Protein AF-A0A950XFK7-F1 (afdb_monomer_lite)

Radius of gyration: 14.96 Å; chains: 1; bounding box: 29×34×41 Å

Foldseek 3Di:
DLVCLLPVLVVVLVCCVVPVVDDDDPVRVVVSVVSNVLSVVSVVCVVVVLVCVVSLVVLLVVLVCCCVVPVVVCVVVVNQDPVNVVVNVVSVVSNVVSVVPDPVVSVVD

Sequence (109 aa):
MFLLIAVAEGVQIWPAILHHVKPWDFWHGVGMSFLGALTALSLLGVRYPVRMLPLLLLELTWKLIWTLAVWLPLWLAHSVDAQAADNASSIIFGVVVVPLVLPWGYIWR

Structure (mmCIF, N/CA/C/O backbone):
data_AF-A0A950XFK7-F1
#
_entry.id   AF-A0A950XFK7-F1
#
loop_
_atom_site.group_PDB
_atom_site.id
_atom_site.type_symbol
_atom_site.label_atom_id
_atom_site.label_alt_id
_atom_site.label_comp_id
_atom_site.label_asym_id
_atom_site.label_entity_id
_atom_site.label_seq_id
_atom_site.pdbx_PDB_ins_code
_atom_site.Cartn_x
_atom_site.Cartn_y
_atom_site.Cartn_z
_atom_site.occupancy
_atom_site.B_iso_or_equiv
_atom_site.auth_seq_id
_atom_site.auth_comp_id
_atom_site.auth_asym_id
_atom_site.auth_atom_id
_atom_site.pdbx_PDB_model_num
ATOM 1 N N . MET A 1 1 ? -10.678 -4.160 5.895 1.00 78.88 1 MET A N 1
ATOM 2 C CA . MET A 1 1 ? -9.493 -3.737 5.122 1.00 78.88 1 MET A CA 1
ATOM 3 C C . MET A 1 1 ? -8.380 -4.773 5.126 1.00 78.88 1 MET A C 1
ATOM 5 O O . MET A 1 1 ? -8.106 -5.321 4.074 1.00 78.88 1 MET A O 1
ATOM 9 N N . PHE A 1 2 ? -7.809 -5.124 6.284 1.00 81.56 2 PHE A N 1
ATOM 10 C CA . PHE A 1 2 ? -6.735 -6.128 6.377 1.00 81.56 2 PHE A CA 1
ATOM 11 C C . PHE A 1 2 ? -7.034 -7.465 5.687 1.00 81.56 2 PHE A C 1
ATOM 13 O O . PHE A 1 2 ? -6.181 -7.986 4.984 1.00 81.56 2 PHE A O 1
ATOM 20 N N . LEU A 1 3 ? -8.256 -7.990 5.831 1.00 83.06 3 LEU A N 1
ATOM 21 C CA . LEU A 1 3 ? -8.666 -9.224 5.151 1.00 83.06 3 LEU A CA 1
ATOM 22 C C . LEU A 1 3 ? -8.688 -9.058 3.625 1.00 83.06 3 LEU A C 1
ATOM 24 O O . LEU A 1 3 ? -8.306 -9.964 2.898 1.00 83.06 3 LEU A O 1
ATOM 28 N N . LEU A 1 4 ? -9.098 -7.881 3.151 1.00 84.12 4 LEU A N 1
ATOM 29 C CA . LEU A 1 4 ? -9.145 -7.549 1.731 1.00 84.12 4 LEU A CA 1
ATOM 30 C C . LEU A 1 4 ? -7.725 -7.491 1.153 1.00 84.12 4 LEU A C 1
ATOM 32 O O . LEU A 1 4 ? -7.484 -8.103 0.127 1.00 84.12 4 LEU A O 1
ATOM 36 N N . ILE A 1 5 ? -6.778 -6.859 1.855 1.00 82.88 5 ILE A N 1
ATOM 37 C CA . ILE A 1 5 ? -5.353 -6.845 1.477 1.00 82.88 5 ILE A CA 1
ATOM 38 C C . ILE A 1 5 ? -4.790 -8.272 1.475 1.00 82.88 5 ILE A C 1
ATOM 40 O O . ILE A 1 5 ? -4.260 -8.730 0.468 1.00 82.88 5 ILE A O 1
ATOM 44 N N . ALA A 1 6 ? -4.970 -9.009 2.575 1.00 86.69 6 ALA A N 1
ATOM 45 C CA . ALA A 1 6 ? -4.441 -10.362 2.717 1.00 86.69 6 ALA A CA 1
ATOM 46 C C . ALA A 1 6 ? -4.952 -11.319 1.629 1.00 86.69 6 ALA A C 1
ATOM 48 O O . ALA A 1 6 ? -4.188 -12.147 1.145 1.00 86.69 6 ALA A O 1
ATOM 49 N N . VAL A 1 7 ? -6.222 -11.204 1.229 1.00 85.75 7 VAL A N 1
ATOM 50 C CA . VAL A 1 7 ? -6.819 -12.072 0.205 1.00 85.75 7 VAL A CA 1
ATOM 51 C C . VAL A 1 7 ? -6.570 -11.537 -1.204 1.00 85.75 7 VAL A C 1
ATOM 53 O O . VAL A 1 7 ? -6.031 -12.261 -2.033 1.00 85.75 7 VAL A O 1
ATOM 56 N N . ALA A 1 8 ? -6.937 -10.288 -1.501 1.00 84.88 8 ALA A N 1
ATOM 57 C CA . ALA A 1 8 ? -6.890 -9.758 -2.864 1.00 84.88 8 ALA A CA 1
ATOM 58 C C . ALA A 1 8 ? -5.459 -9.598 -3.389 1.00 84.88 8 ALA A C 1
ATOM 60 O O . ALA A 1 8 ? -5.200 -9.932 -4.545 1.00 84.88 8 ALA A O 1
ATOM 61 N N . GLU A 1 9 ? -4.528 -9.133 -2.552 1.00 85.12 9 GLU A N 1
ATOM 62 C CA . GLU A 1 9 ? -3.113 -9.084 -2.930 1.00 85.12 9 GLU A CA 1
ATOM 63 C C . GLU A 1 9 ? -2.449 -10.445 -2.731 1.00 85.12 9 GLU A C 1
ATOM 65 O O . GLU A 1 9 ? -1.662 -10.876 -3.570 1.00 85.12 9 GLU A O 1
ATOM 70 N N . GLY A 1 10 ? -2.797 -11.175 -1.666 1.00 86.81 10 GLY A N 1
ATOM 71 C CA . GLY A 1 10 ? -2.175 -12.467 -1.383 1.00 86.81 10 GLY A CA 1
ATOM 72 C C . GLY A 1 10 ? -2.401 -13.505 -2.485 1.00 86.81 10 GLY A C 1
ATOM 73 O O . GLY A 1 10 ? -1.470 -14.225 -2.838 1.00 86.81 10 GLY A O 1
ATOM 74 N N . VAL A 1 11 ? -3.591 -13.538 -3.092 1.00 88.38 11 VAL A N 1
ATOM 75 C CA . VAL A 1 11 ? -3.904 -14.437 -4.220 1.00 88.38 11 VAL A CA 1
ATOM 76 C C . VAL A 1 11 ? -3.067 -14.123 -5.465 1.00 88.38 11 VAL A C 1
ATOM 78 O O . VAL A 1 11 ? -2.848 -15.013 -6.277 1.00 88.38 11 VAL A O 1
ATOM 81 N N . GLN A 1 12 ? -2.559 -12.900 -5.615 1.00 84.88 12 GLN A N 1
ATOM 82 C CA . GLN A 1 12 ? -1.690 -12.530 -6.736 1.00 84.88 12 GLN A CA 1
ATOM 83 C C . GLN A 1 12 ? -0.210 -12.769 -6.405 1.00 84.88 12 GLN A C 1
ATOM 85 O O . GLN A 1 12 ? 0.530 -13.332 -7.208 1.00 84.88 12 GLN A O 1
ATOM 90 N N . ILE A 1 13 ? 0.210 -12.386 -5.196 1.00 88.88 13 ILE A N 1
ATOM 91 C CA . ILE A 1 13 ? 1.608 -12.414 -4.757 1.00 88.88 13 ILE A CA 1
ATOM 92 C C . ILE A 1 13 ? 2.087 -13.838 -4.442 1.00 88.88 13 ILE A C 1
ATOM 94 O O . ILE A 1 13 ? 3.147 -14.255 -4.907 1.00 88.88 13 ILE A O 1
ATOM 98 N N . TRP A 1 14 ? 1.332 -14.610 -3.655 1.00 90.62 14 TRP A N 1
ATOM 99 C CA . TRP A 1 14 ? 1.804 -15.910 -3.161 1.00 90.62 14 TRP A CA 1
ATOM 100 C C . TRP A 1 14 ? 1.994 -16.954 -4.264 1.00 90.62 14 TRP A C 1
ATOM 102 O O . TRP A 1 14 ? 3.013 -17.640 -4.227 1.00 90.62 14 TRP A O 1
ATOM 112 N N . PRO A 1 15 ? 1.117 -17.074 -5.280 1.00 89.44 15 PRO A N 1
ATOM 113 C CA . PRO A 1 15 ? 1.391 -17.955 -6.410 1.00 89.44 15 PRO A CA 1
ATOM 114 C C . PRO A 1 15 ? 2.641 -17.545 -7.185 1.00 89.44 15 PRO A C 1
ATOM 116 O O . PRO A 1 15 ? 3.388 -18.423 -7.601 1.00 89.44 15 PRO A O 1
ATOM 119 N N . ALA A 1 16 ? 2.904 -16.243 -7.335 1.00 86.31 16 ALA A N 1
ATOM 120 C CA . ALA A 1 16 ? 4.111 -15.758 -7.996 1.00 86.31 16 ALA A CA 1
ATOM 121 C C . ALA A 1 16 ? 5.382 -16.138 -7.209 1.00 86.31 16 ALA A C 1
ATOM 123 O O . ALA A 1 16 ? 6.362 -16.569 -7.809 1.00 86.31 16 ALA A O 1
ATOM 124 N N . ILE A 1 17 ? 5.345 -16.046 -5.872 1.00 88.06 17 ILE A N 1
ATOM 125 C CA . ILE A 1 17 ? 6.448 -16.455 -4.980 1.00 88.06 17 ILE A CA 1
ATOM 126 C C . ILE A 1 17 ? 6.620 -17.979 -4.930 1.00 88.06 17 ILE A C 1
ATOM 128 O O . ILE A 1 17 ? 7.737 -18.476 -4.862 1.00 88.06 17 ILE A O 1
ATOM 132 N N . LEU A 1 18 ? 5.539 -18.758 -4.906 1.00 89.19 18 LEU A N 1
ATOM 133 C CA . LEU A 1 18 ? 5.634 -20.216 -4.761 1.00 89.19 18 LEU A CA 1
ATOM 134 C C . LEU A 1 18 ? 5.936 -20.905 -6.094 1.00 89.19 18 LEU A C 1
ATOM 136 O O . LEU A 1 18 ? 6.698 -21.870 -6.140 1.00 89.19 18 LEU A O 1
ATOM 140 N N . HIS A 1 19 ? 5.368 -20.400 -7.185 1.00 83.06 19 HIS A N 1
ATOM 141 C CA . HIS A 1 19 ? 5.539 -20.931 -8.530 1.00 83.06 19 HIS A CA 1
ATOM 142 C C . HIS A 1 19 ? 6.353 -19.935 -9.363 1.00 83.06 19 HIS A C 1
ATOM 144 O O . HIS A 1 19 ? 5.816 -19.152 -10.145 1.00 83.06 19 HIS A O 1
ATOM 150 N N . HIS A 1 20 ? 7.677 -19.981 -9.199 1.00 68.12 20 HIS A N 1
ATOM 151 C CA . HIS A 1 20 ? 8.621 -19.186 -9.985 1.00 68.12 20 HIS A CA 1
ATOM 152 C C . HIS A 1 20 ? 8.675 -19.691 -11.438 1.00 68.12 20 HIS A C 1
ATOM 154 O O . HIS A 1 20 ? 9.555 -20.464 -11.813 1.00 68.12 20 HIS A O 1
ATOM 160 N N . VAL A 1 21 ? 7.720 -19.272 -12.274 1.00 69.50 21 VAL A N 1
ATOM 161 C CA . VAL A 1 21 ? 7.653 -19.693 -13.689 1.00 69.50 21 VAL A CA 1
ATOM 162 C C . VAL A 1 21 ? 8.792 -19.081 -14.522 1.00 69.50 21 VAL A C 1
ATOM 164 O O . VAL A 1 21 ? 9.195 -19.651 -15.534 1.00 69.50 21 VAL A O 1
ATOM 167 N N . LYS A 1 22 ? 9.332 -17.927 -14.107 1.00 76.25 22 LYS A N 1
ATOM 168 C CA . LYS A 1 22 ? 10.449 -17.230 -14.764 1.00 76.25 22 LYS A CA 1
ATOM 169 C C . LYS A 1 22 ? 11.437 -16.679 -13.730 1.00 76.25 22 LYS A C 1
ATOM 171 O O . LYS A 1 22 ? 10.999 -16.317 -12.637 1.00 76.25 22 LYS A O 1
ATOM 176 N N . PRO A 1 23 ? 12.737 -16.572 -14.069 1.00 80.50 23 PRO A N 1
ATOM 177 C CA . PRO A 1 23 ? 13.695 -15.885 -13.217 1.00 80.50 23 PRO A CA 1
ATOM 178 C C . PRO A 1 23 ? 13.286 -14.422 -13.049 1.00 80.50 23 PRO A C 1
ATOM 180 O O . PRO A 1 23 ? 12.899 -13.759 -14.012 1.00 80.50 23 PRO A O 1
ATOM 183 N N . TRP A 1 24 ? 13.350 -13.943 -11.812 1.00 85.31 24 TRP A N 1
ATOM 184 C CA . TRP A 1 24 ? 13.092 -12.552 -11.473 1.00 85.31 24 TRP A CA 1
ATOM 185 C C . TRP A 1 24 ? 14.386 -11.755 -11.471 1.00 85.31 24 TRP A C 1
ATOM 187 O O . TRP A 1 24 ? 15.412 -12.227 -10.979 1.00 85.31 24 TRP A O 1
ATOM 197 N N . ASP A 1 25 ? 14.304 -10.511 -11.931 1.00 88.06 25 ASP A N 1
ATOM 198 C CA . ASP A 1 25 ? 15.341 -9.533 -11.637 1.00 88.06 25 ASP A CA 1
ATOM 199 C C . ASP A 1 25 ? 15.376 -9.248 -10.132 1.00 88.06 25 ASP A C 1
ATOM 201 O O . ASP A 1 25 ? 14.359 -9.342 -9.434 1.00 88.06 25 ASP A O 1
ATOM 205 N N . PHE A 1 26 ? 16.547 -8.847 -9.632 1.00 87.88 26 PHE A N 1
ATOM 206 C CA . PHE A 1 26 ? 16.796 -8.651 -8.202 1.00 87.88 26 PHE A CA 1
ATOM 207 C C . PHE A 1 26 ? 15.713 -7.801 -7.513 1.00 87.88 26 PHE A C 1
ATOM 209 O O . PHE A 1 26 ? 15.099 -8.236 -6.539 1.00 87.88 26 PHE A O 1
ATOM 216 N N . TRP A 1 27 ? 15.419 -6.614 -8.055 1.00 87.94 27 TRP A N 1
ATOM 217 C CA . TRP A 1 27 ? 14.430 -5.698 -7.476 1.00 87.94 27 TRP A CA 1
ATOM 218 C C . TRP A 1 27 ? 12.992 -6.206 -7.576 1.00 87.94 27 TRP A C 1
ATOM 220 O O . TRP A 1 27 ? 12.177 -5.902 -6.705 1.00 87.94 27 TRP A O 1
ATOM 230 N N . HIS A 1 28 ? 12.692 -7.020 -8.588 1.00 87.19 28 HIS A N 1
ATOM 231 C CA . HIS A 1 28 ? 11.382 -7.647 -8.732 1.00 87.19 28 HIS A CA 1
ATOM 232 C C . HIS A 1 28 ? 11.136 -8.639 -7.588 1.00 87.19 28 HIS A C 1
ATOM 234 O O . HIS A 1 28 ? 10.083 -8.607 -6.951 1.00 87.19 28 HIS A O 1
ATOM 240 N N . GLY A 1 29 ? 12.142 -9.459 -7.263 1.00 88.56 29 GLY A N 1
ATOM 241 C CA . GLY A 1 29 ? 12.072 -10.392 -6.137 1.00 88.56 29 GLY A CA 1
ATOM 242 C C . GLY A 1 29 ? 12.000 -9.702 -4.777 1.00 88.56 29 GLY A C 1
ATOM 243 O O . GLY A 1 29 ? 11.238 -10.136 -3.911 1.00 88.56 29 GLY A O 1
ATOM 244 N N . VAL A 1 30 ? 12.725 -8.592 -4.601 1.00 91.81 30 VAL A N 1
ATOM 245 C CA . VAL A 1 30 ? 12.627 -7.758 -3.390 1.00 91.81 30 VAL A CA 1
ATOM 246 C C . VAL A 1 30 ? 11.205 -7.214 -3.221 1.00 91.81 30 VAL A C 1
ATOM 248 O O . VAL A 1 30 ? 10.627 -7.353 -2.143 1.00 91.81 30 VAL A O 1
ATOM 251 N N . GLY A 1 31 ? 10.616 -6.656 -4.285 1.00 91.19 31 GLY A N 1
ATOM 252 C CA . GLY A 1 31 ? 9.250 -6.125 -4.264 1.00 91.19 31 GLY A CA 1
ATOM 253 C C . GLY A 1 31 ? 8.206 -7.193 -3.935 1.00 91.19 31 GLY A C 1
ATOM 254 O O . GLY A 1 31 ? 7.409 -7.011 -3.014 1.00 91.19 31 GLY A O 1
ATOM 255 N N . MET A 1 32 ? 8.256 -8.341 -4.618 1.00 89.88 32 MET A N 1
ATOM 256 C CA . MET A 1 32 ? 7.337 -9.458 -4.365 1.00 89.88 32 MET A CA 1
ATOM 257 C C . MET A 1 32 ? 7.462 -9.994 -2.938 1.00 89.88 32 MET A C 1
ATOM 259 O O . MET A 1 32 ? 6.450 -10.214 -2.279 1.00 89.88 32 MET A O 1
ATOM 263 N N . SER A 1 33 ? 8.684 -10.142 -2.420 1.00 92.69 33 SER A N 1
ATOM 264 C CA . SER A 1 33 ? 8.910 -10.615 -1.048 1.00 92.69 33 SER A CA 1
ATOM 265 C C . SER A 1 33 ? 8.380 -9.629 -0.004 1.00 92.69 33 SER A C 1
ATOM 267 O O . SER A 1 33 ? 7.770 -10.038 0.984 1.00 92.69 33 SER A O 1
ATOM 269 N N . PHE A 1 34 ? 8.565 -8.326 -0.233 1.00 94.56 34 PHE A N 1
ATOM 270 C CA . PHE A 1 34 ? 8.044 -7.277 0.644 1.00 94.56 34 PHE A CA 1
ATOM 271 C C . PHE A 1 34 ? 6.510 -7.274 0.679 1.00 94.56 34 PHE A C 1
ATOM 273 O O . PHE A 1 34 ? 5.915 -7.255 1.757 1.00 94.56 34 PHE A O 1
ATOM 280 N N . LEU A 1 35 ? 5.861 -7.372 -0.485 1.00 92.12 35 LEU A N 1
ATOM 281 C CA . LEU A 1 35 ? 4.402 -7.481 -0.587 1.00 92.12 35 LEU A CA 1
ATOM 282 C C . LEU A 1 35 ? 3.883 -8.814 -0.014 1.00 92.12 35 LEU A C 1
ATOM 284 O O . LEU A 1 35 ? 2.843 -8.855 0.645 1.00 92.12 35 LEU A O 1
ATOM 288 N N . GLY A 1 36 ? 4.636 -9.904 -0.164 1.00 93.00 36 GLY A N 1
ATOM 289 C CA . GLY A 1 36 ? 4.336 -11.193 0.464 1.00 93.00 36 GLY A CA 1
ATOM 290 C C . GLY A 1 36 ? 4.332 -11.094 1.990 1.00 93.00 36 GLY A C 1
ATOM 291 O O . GLY A 1 36 ? 3.393 -11.544 2.647 1.00 93.00 36 GLY A O 1
ATOM 292 N N . ALA A 1 37 ? 5.325 -10.413 2.564 1.00 94.56 37 ALA A N 1
ATOM 293 C CA . ALA A 1 37 ? 5.364 -10.129 3.995 1.00 94.56 37 ALA A CA 1
ATOM 294 C C . ALA A 1 37 ? 4.205 -9.218 4.437 1.00 94.56 37 ALA A C 1
ATOM 296 O O . ALA A 1 37 ? 3.575 -9.486 5.461 1.00 94.56 37 ALA A O 1
ATOM 297 N N . LEU A 1 38 ? 3.876 -8.182 3.655 1.00 93.56 38 LEU A N 1
ATOM 298 C CA . LEU A 1 38 ? 2.749 -7.281 3.925 1.00 93.56 38 LEU A CA 1
ATOM 299 C C . LEU A 1 38 ? 1.418 -8.048 4.011 1.00 93.56 38 LEU A C 1
ATOM 301 O O . LEU A 1 38 ? 0.645 -7.854 4.954 1.00 93.56 38 LEU A O 1
ATOM 305 N N . THR A 1 39 ? 1.160 -8.953 3.062 1.00 92.50 39 THR A N 1
ATOM 306 C CA . THR A 1 39 ? -0.064 -9.774 3.042 1.00 92.50 39 THR A CA 1
ATOM 307 C C . THR A 1 39 ? -0.110 -10.771 4.200 1.00 92.50 39 THR A C 1
ATOM 309 O O . THR A 1 39 ? -1.153 -10.899 4.844 1.00 92.50 39 THR A O 1
ATOM 312 N N . ALA A 1 40 ? 1.015 -11.403 4.552 1.00 92.62 40 ALA A N 1
ATOM 313 C CA . ALA A 1 40 ? 1.100 -12.273 5.727 1.00 92.62 40 ALA A CA 1
ATOM 314 C C . ALA A 1 40 ? 0.830 -11.515 7.034 1.00 92.62 40 ALA A C 1
ATOM 316 O O . ALA A 1 40 ? 0.020 -11.950 7.853 1.00 92.62 40 ALA A O 1
ATOM 317 N N . LEU A 1 41 ? 1.462 -10.353 7.228 1.00 92.81 41 LEU A N 1
ATOM 318 C CA . LEU A 1 41 ? 1.245 -9.518 8.413 1.00 92.81 41 LEU A CA 1
ATOM 319 C C . LEU A 1 41 ? -0.183 -8.962 8.461 1.00 92.81 41 LEU A C 1
ATOM 321 O O . LEU A 1 41 ? -0.748 -8.800 9.544 1.00 92.81 41 LEU A O 1
ATOM 325 N N . SER A 1 42 ? -0.815 -8.750 7.306 1.00 90.56 42 SER A N 1
ATOM 326 C CA . SER A 1 42 ? -2.215 -8.331 7.239 1.00 90.56 42 SER A CA 1
ATOM 327 C C . SER A 1 42 ? -3.167 -9.366 7.844 1.00 90.56 42 SER A C 1
ATOM 329 O O . SER A 1 42 ? -4.182 -8.973 8.416 1.00 90.56 42 SER A O 1
ATOM 331 N N . LEU A 1 43 ? -2.829 -10.663 7.844 1.00 90.75 43 LEU A N 1
ATOM 332 C CA . LEU A 1 43 ? -3.607 -11.682 8.568 1.00 90.75 43 LEU A CA 1
ATOM 333 C C . LEU A 1 43 ? -3.631 -11.417 10.084 1.00 90.75 43 LEU A C 1
ATOM 335 O O . LEU A 1 43 ? -4.673 -11.568 10.721 1.00 90.75 43 LEU A O 1
ATOM 339 N N . LEU A 1 44 ? -2.525 -10.936 10.665 1.00 89.88 44 LEU A N 1
ATOM 340 C CA . LEU A 1 44 ? -2.482 -10.503 12.071 1.00 89.88 44 LEU A CA 1
ATOM 341 C C . LEU A 1 44 ? -3.310 -9.230 12.293 1.00 89.88 44 LEU A C 1
ATOM 343 O O . LEU A 1 44 ? -3.979 -9.089 13.322 1.00 89.88 44 LEU A O 1
ATOM 347 N N . GLY A 1 45 ? -3.324 -8.332 11.305 1.00 86.12 45 GLY A N 1
ATOM 348 C CA . GLY A 1 45 ? -4.169 -7.139 11.282 1.00 86.12 45 GLY A CA 1
ATOM 349 C C . GLY A 1 45 ? -5.668 -7.441 11.325 1.00 86.12 45 GLY A C 1
ATOM 350 O O . GLY A 1 45 ? -6.426 -6.669 11.908 1.00 86.12 45 GLY A O 1
ATOM 351 N N . VAL A 1 46 ? -6.112 -8.596 10.813 1.00 87.06 46 VAL A N 1
ATOM 352 C CA . VAL A 1 46 ? -7.509 -9.049 10.969 1.00 87.06 46 VAL A CA 1
ATOM 353 C C . VAL A 1 46 ? -7.853 -9.280 12.443 1.00 87.06 46 VAL A C 1
ATOM 355 O O . VAL A 1 46 ? -8.939 -8.913 12.888 1.00 87.06 46 VAL A O 1
ATOM 358 N N . ARG A 1 47 ? -6.925 -9.848 13.224 1.00 89.25 47 ARG A N 1
ATOM 359 C CA . ARG A 1 47 ? -7.139 -10.139 14.650 1.00 89.25 47 ARG A CA 1
ATOM 360 C C . ARG A 1 47 ? -6.967 -8.913 15.551 1.00 89.25 47 ARG A C 1
ATOM 362 O O . ARG A 1 47 ? -7.649 -8.831 16.579 1.00 89.25 47 ARG A O 1
ATOM 369 N N . TYR A 1 48 ? -6.065 -7.997 15.190 1.00 88.56 48 TYR A N 1
ATOM 370 C CA . TYR A 1 48 ? -5.698 -6.813 15.978 1.00 88.56 48 TYR A CA 1
ATOM 371 C C . TYR A 1 48 ? -5.718 -5.513 15.143 1.00 88.56 48 TYR A C 1
ATOM 373 O O . TYR A 1 48 ? -4.685 -4.848 15.016 1.00 88.56 48 TYR A O 1
ATOM 381 N N . PRO A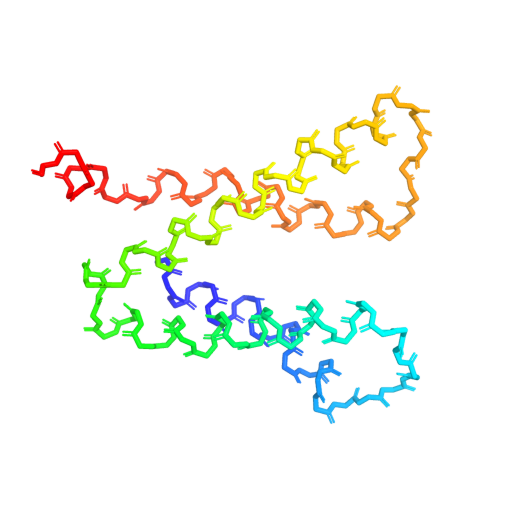 1 49 ? -6.882 -5.094 14.612 1.00 83.00 49 PRO A N 1
ATOM 382 C CA . PRO A 1 49 ? -6.968 -4.039 13.598 1.00 83.00 49 PRO A CA 1
ATOM 383 C C . PRO A 1 49 ? -6.443 -2.676 14.059 1.00 83.00 49 PRO A C 1
ATOM 385 O O . PRO A 1 49 ? -5.740 -2.007 13.311 1.00 83.00 49 PRO A O 1
ATOM 388 N N . VAL A 1 50 ? -6.718 -2.276 15.304 1.00 83.06 50 VAL A N 1
ATOM 389 C CA . VAL A 1 50 ? -6.276 -0.973 15.836 1.00 83.06 50 VAL A CA 1
ATOM 390 C C . VAL A 1 50 ? -4.765 -0.947 16.102 1.00 83.06 50 VAL A C 1
ATOM 392 O O . VAL A 1 50 ? -4.108 0.056 15.856 1.00 83.06 50 VAL A O 1
ATOM 395 N N . ARG A 1 51 ? -4.177 -2.064 16.553 1.00 87.25 51 ARG A N 1
ATOM 396 C CA . ARG A 1 51 ? -2.728 -2.144 16.831 1.00 87.25 51 ARG A CA 1
ATOM 397 C C . ARG A 1 51 ? -1.888 -2.209 15.556 1.00 87.25 51 ARG A C 1
ATOM 399 O O . ARG A 1 51 ? -0.715 -1.864 15.580 1.00 87.25 51 ARG A O 1
ATOM 406 N N . MET A 1 52 ? -2.491 -2.660 14.459 1.00 90.38 52 MET A N 1
ATOM 407 C CA . MET A 1 52 ? -1.843 -2.835 13.159 1.00 90.38 52 MET A CA 1
ATOM 408 C C . MET A 1 52 ? -2.101 -1.662 12.205 1.00 90.38 52 MET A C 1
ATOM 410 O O . MET A 1 52 ? -1.738 -1.746 11.036 1.00 90.38 52 MET A O 1
ATOM 414 N N . LEU A 1 53 ? -2.678 -0.549 12.680 1.00 87.69 53 LEU A N 1
ATOM 415 C CA . LEU A 1 53 ? -2.846 0.675 11.885 1.00 87.69 53 LEU A CA 1
ATOM 416 C C . LEU A 1 53 ? -1.563 1.127 11.159 1.00 87.69 53 LEU A C 1
ATOM 418 O O . LEU A 1 53 ? -1.678 1.482 9.985 1.00 87.69 53 LEU A O 1
ATOM 422 N N . PRO A 1 54 ? -0.352 1.046 11.756 1.00 89.31 54 PRO A N 1
ATOM 423 C CA . PRO A 1 54 ? 0.882 1.374 11.040 1.00 89.31 54 PRO A CA 1
ATOM 424 C C . PRO A 1 54 ? 1.086 0.567 9.750 1.00 89.31 54 PRO A C 1
ATOM 426 O O . PRO A 1 54 ? 1.632 1.094 8.787 1.00 89.31 54 PRO A O 1
ATOM 429 N N . LEU A 1 55 ? 0.608 -0.682 9.693 1.00 90.81 55 LEU A N 1
ATOM 430 C CA . LEU A 1 55 ? 0.704 -1.531 8.503 1.00 90.81 55 LEU A CA 1
ATOM 431 C C . LEU A 1 55 ? -0.221 -1.045 7.375 1.00 90.81 55 LEU A C 1
ATOM 433 O O . LEU A 1 55 ? 0.177 -1.071 6.216 1.00 90.81 55 LEU A O 1
ATOM 437 N N . LEU A 1 56 ? -1.425 -0.557 7.701 1.00 87.81 56 LEU A N 1
ATOM 438 C CA . LEU A 1 56 ? -2.310 0.069 6.704 1.00 87.81 56 LEU A CA 1
ATOM 439 C C . LEU A 1 56 ? -1.763 1.408 6.222 1.00 87.81 56 LEU A C 1
ATOM 441 O O . LEU A 1 56 ? -1.876 1.725 5.046 1.00 87.81 56 LEU A O 1
ATOM 445 N N . LEU A 1 57 ? -1.165 2.196 7.118 1.00 89.38 57 LEU A N 1
ATOM 446 C CA . LEU A 1 57 ? -0.517 3.446 6.731 1.00 89.38 57 LEU A CA 1
ATOM 447 C C . LEU A 1 57 ? 0.669 3.183 5.806 1.00 89.38 57 LEU A C 1
ATOM 449 O O . LEU A 1 57 ? 0.824 3.892 4.816 1.00 89.38 57 LEU A O 1
ATOM 453 N N . LEU A 1 58 ? 1.470 2.152 6.091 1.00 91.69 58 LEU A N 1
ATOM 454 C CA . LEU A 1 58 ? 2.530 1.697 5.195 1.00 91.69 58 LEU A CA 1
ATOM 455 C C . LEU A 1 58 ? 1.955 1.316 3.828 1.00 91.69 58 LEU A C 1
ATOM 457 O O . LEU A 1 58 ? 2.465 1.796 2.818 1.00 91.69 58 LEU A O 1
ATOM 461 N N . GLU A 1 59 ? 0.895 0.501 3.806 1.00 90.94 59 GLU A N 1
ATOM 462 C CA . GLU A 1 59 ? 0.219 0.060 2.582 1.00 90.94 59 GLU A CA 1
ATOM 463 C C . GLU A 1 59 ? -0.262 1.241 1.727 1.00 90.94 59 GLU A C 1
ATOM 465 O O . GLU A 1 59 ? 0.071 1.335 0.546 1.00 90.94 59 GLU A O 1
ATOM 470 N N . LEU A 1 60 ? -0.943 2.206 2.340 1.00 90.25 60 LEU A N 1
ATOM 471 C CA . LEU A 1 60 ? -1.404 3.403 1.649 1.00 90.25 60 LEU A CA 1
ATOM 472 C C . LEU A 1 60 ? -0.232 4.265 1.161 1.00 90.25 60 LEU A C 1
ATOM 474 O O . LEU A 1 60 ? -0.242 4.762 0.035 1.00 90.25 60 LEU A O 1
ATOM 478 N N . THR A 1 61 ? 0.790 4.442 2.000 1.00 92.50 61 THR A N 1
ATOM 479 C CA . THR A 1 61 ? 1.924 5.328 1.711 1.00 92.50 61 THR A CA 1
ATOM 480 C C . THR A 1 61 ? 2.735 4.827 0.524 1.00 92.50 61 THR A C 1
ATOM 482 O O . THR A 1 61 ? 3.043 5.617 -0.367 1.00 92.50 61 THR A O 1
ATOM 485 N N . TRP A 1 62 ? 3.058 3.530 0.456 1.00 91.62 62 TRP A N 1
ATOM 486 C CA . TRP A 1 62 ? 3.843 3.019 -0.673 1.00 91.62 62 TRP A CA 1
ATOM 487 C C . TRP A 1 62 ? 3.060 3.109 -1.989 1.00 91.62 62 TRP A C 1
ATOM 489 O O . TRP A 1 62 ? 3.638 3.495 -3.007 1.00 91.62 62 TRP A O 1
ATOM 499 N N . LYS A 1 63 ? 1.744 2.842 -1.972 1.00 90.06 63 LYS A N 1
ATOM 500 C CA . LYS A 1 63 ? 0.888 2.977 -3.162 1.00 90.06 63 LYS A CA 1
ATOM 501 C C . LYS A 1 63 ? 0.766 4.425 -3.620 1.00 90.06 63 LYS A C 1
ATOM 503 O O . LYS A 1 63 ? 0.814 4.690 -4.821 1.00 90.06 63 LYS A O 1
ATOM 508 N N . LEU A 1 64 ? 0.651 5.365 -2.680 1.00 91.56 64 LEU A N 1
ATOM 509 C CA . LEU A 1 64 ? 0.651 6.799 -2.974 1.00 91.56 64 LEU A CA 1
ATOM 510 C C . LEU A 1 64 ? 1.971 7.238 -3.605 1.00 91.56 64 LEU A C 1
ATOM 512 O O . LEU A 1 64 ? 1.955 7.880 -4.653 1.00 91.56 64 LEU A O 1
ATOM 516 N N . ILE A 1 65 ? 3.103 6.856 -3.008 1.00 92.38 65 ILE A N 1
ATOM 517 C CA . ILE A 1 65 ? 4.431 7.178 -3.542 1.00 92.38 65 ILE A CA 1
ATOM 518 C C . ILE A 1 65 ? 4.578 6.613 -4.954 1.00 92.38 65 ILE A C 1
ATOM 520 O O . ILE A 1 65 ? 4.956 7.352 -5.857 1.00 92.38 65 ILE A O 1
ATOM 524 N N . TRP A 1 66 ? 4.233 5.343 -5.177 1.00 91.62 66 TRP A N 1
ATOM 525 C CA . TRP A 1 66 ? 4.315 4.737 -6.507 1.00 91.62 66 TRP A CA 1
ATOM 526 C C . TRP A 1 66 ? 3.416 5.454 -7.521 1.00 91.62 66 TRP A C 1
ATOM 528 O O . TRP A 1 66 ? 3.851 5.779 -8.624 1.00 91.62 66 TRP A O 1
ATOM 538 N N . THR A 1 67 ? 2.180 5.778 -7.138 1.00 89.69 67 THR A N 1
ATOM 539 C CA . THR A 1 67 ? 1.234 6.464 -8.029 1.00 89.69 67 THR A CA 1
ATOM 540 C C . THR A 1 67 ? 1.742 7.851 -8.424 1.00 89.69 67 THR A C 1
ATOM 542 O O . THR A 1 67 ? 1.680 8.217 -9.594 1.00 89.69 67 THR A O 1
ATOM 545 N N . LEU A 1 68 ? 2.280 8.618 -7.473 1.00 90.81 68 LEU A N 1
ATOM 546 C CA . LEU A 1 68 ? 2.739 9.990 -7.708 1.00 90.81 68 LEU A CA 1
ATOM 547 C C . LEU A 1 68 ? 4.119 10.067 -8.367 1.00 90.81 68 LEU A C 1
ATOM 549 O O . LEU A 1 68 ? 4.349 10.956 -9.181 1.00 90.81 68 LEU A O 1
ATOM 553 N N . ALA A 1 69 ? 5.039 9.171 -8.012 1.00 90.56 69 ALA A N 1
ATOM 554 C CA . ALA A 1 69 ? 6.430 9.229 -8.460 1.00 90.56 69 ALA A CA 1
ATOM 555 C C . ALA A 1 69 ? 6.719 8.350 -9.683 1.00 90.56 69 ALA A C 1
ATOM 557 O O . ALA A 1 69 ? 7.686 8.614 -10.392 1.00 90.56 69 ALA A O 1
ATOM 558 N N . VAL A 1 70 ? 5.913 7.313 -9.934 1.00 88.50 70 VAL A N 1
ATOM 559 C CA . VAL A 1 70 ? 6.129 6.368 -11.042 1.00 88.50 70 VAL A CA 1
ATOM 560 C C . VAL A 1 70 ? 5.015 6.488 -12.070 1.00 88.50 70 VAL A C 1
ATOM 562 O O . VAL A 1 70 ? 5.272 6.843 -13.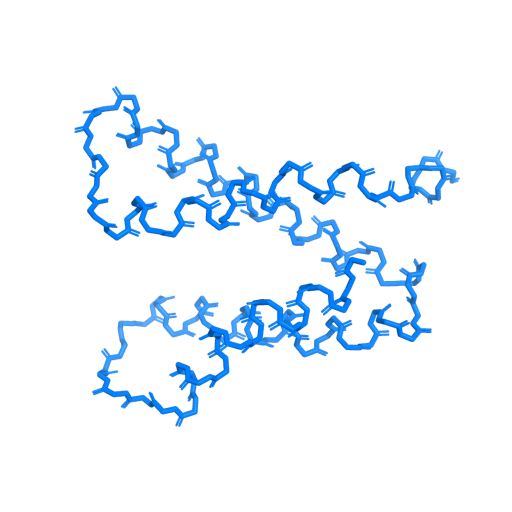217 1.00 88.50 70 VAL A O 1
ATOM 565 N N . TRP A 1 71 ? 3.768 6.241 -11.669 1.00 88.12 71 TRP A N 1
ATOM 566 C CA . TRP A 1 71 ? 2.663 6.191 -12.626 1.00 88.12 71 TRP A CA 1
ATOM 567 C C . TRP A 1 71 ? 2.315 7.562 -13.214 1.00 88.12 71 TRP A C 1
ATOM 569 O O . TRP A 1 71 ? 2.195 7.692 -14.430 1.00 88.12 71 TRP A O 1
ATOM 579 N N . LEU A 1 72 ? 2.190 8.596 -12.377 1.00 87.62 72 LEU A N 1
ATOM 580 C CA . LEU A 1 72 ? 1.793 9.933 -12.818 1.00 87.62 72 LEU A CA 1
ATOM 581 C C . LEU A 1 72 ? 2.769 10.532 -13.854 1.00 87.62 72 LEU A C 1
ATOM 583 O O . LEU A 1 72 ? 2.293 10.999 -14.888 1.00 87.62 72 LEU A O 1
ATOM 587 N N . PRO A 1 73 ? 4.105 10.488 -13.671 1.00 88.69 73 PRO A N 1
ATOM 588 C CA . PRO A 1 73 ? 5.040 10.942 -14.700 1.00 88.69 73 PRO A CA 1
ATOM 589 C C . PRO A 1 73 ? 4.928 10.154 -16.010 1.00 88.69 73 PRO A C 1
ATOM 591 O O . PRO A 1 73 ? 4.946 10.759 -17.080 1.00 88.69 73 PRO A O 1
ATOM 594 N N . LEU A 1 74 ? 4.768 8.826 -15.943 1.00 88.44 74 LEU A N 1
ATOM 595 C CA . LEU A 1 74 ? 4.600 7.981 -17.133 1.00 88.44 74 LEU A CA 1
ATOM 596 C C . LEU A 1 74 ? 3.309 8.313 -17.889 1.00 88.44 74 LEU A C 1
ATOM 598 O O . LEU A 1 74 ? 3.309 8.373 -19.120 1.00 88.44 74 LEU A O 1
ATOM 602 N N . TRP A 1 75 ? 2.227 8.574 -17.154 1.00 86.88 75 TRP A N 1
ATOM 603 C CA . TRP A 1 75 ? 0.945 9.000 -17.710 1.00 86.88 75 TRP A CA 1
ATOM 604 C C . TRP A 1 75 ? 1.056 10.348 -18.426 1.00 86.88 75 TRP A C 1
ATOM 606 O O . TRP A 1 75 ? 0.627 10.480 -19.576 1.00 86.88 75 TRP A O 1
ATOM 616 N N . LEU A 1 76 ? 1.686 11.330 -17.773 1.00 89.81 76 LEU A N 1
ATOM 617 C CA . LEU A 1 76 ? 1.918 12.664 -18.333 1.00 89.81 76 LEU A CA 1
ATOM 618 C C . LEU A 1 76 ? 2.834 12.634 -19.564 1.00 89.81 76 LEU A C 1
ATOM 620 O O . LEU A 1 76 ? 2.651 13.437 -20.473 1.00 89.81 76 LEU A O 1
ATOM 624 N N . ALA A 1 77 ? 3.788 11.704 -19.612 1.00 91.50 77 ALA A N 1
ATOM 625 C CA . ALA A 1 77 ? 4.683 11.513 -20.750 1.00 91.50 77 ALA A CA 1
ATOM 626 C C . ALA A 1 77 ? 4.067 10.689 -21.899 1.00 91.50 77 ALA A C 1
ATOM 628 O O . ALA A 1 77 ? 4.729 10.500 -22.915 1.00 91.50 77 ALA A O 1
ATOM 629 N N . HIS A 1 78 ? 2.834 10.184 -21.747 1.00 84.94 78 HIS A N 1
ATOM 630 C CA . HIS A 1 78 ? 2.191 9.244 -22.680 1.00 84.94 78 HIS A CA 1
ATOM 631 C C . HIS A 1 78 ? 3.026 7.980 -22.965 1.00 84.94 78 HIS A C 1
ATOM 633 O O . HIS A 1 78 ? 2.913 7.370 -24.026 1.00 84.94 78 HIS A O 1
ATOM 639 N N . SER A 1 79 ? 3.826 7.564 -21.981 1.00 84.88 79 SER A N 1
ATOM 640 C CA . SER A 1 79 ? 4.766 6.438 -22.066 1.00 84.88 79 SER A CA 1
ATOM 641 C C . SER A 1 79 ? 4.354 5.284 -21.150 1.00 84.88 79 SER A C 1
ATOM 643 O O . SER A 1 79 ? 5.206 4.565 -20.632 1.00 84.88 79 SER A O 1
ATOM 645 N N . VAL A 1 80 ? 3.053 5.132 -20.890 1.00 79.56 80 VAL A N 1
ATOM 646 C CA . VAL A 1 80 ? 2.540 4.028 -20.070 1.00 79.56 80 VAL A CA 1
ATOM 647 C C . VAL A 1 80 ? 2.599 2.751 -20.892 1.00 79.56 80 VAL A C 1
ATOM 649 O O . VAL A 1 80 ? 1.859 2.587 -21.861 1.00 79.56 80 VAL A O 1
ATOM 652 N N . ASP A 1 81 ? 3.502 1.859 -20.509 1.00 80.31 81 ASP A N 1
ATOM 653 C CA . ASP A 1 81 ? 3.580 0.525 -21.082 1.00 80.31 81 ASP A CA 1
ATOM 654 C C . ASP A 1 81 ? 2.461 -0.385 -20.540 1.00 80.31 81 ASP A C 1
ATOM 656 O O . ASP A 1 81 ? 1.758 -0.068 -19.575 1.00 80.31 81 ASP A O 1
ATOM 660 N N . ALA A 1 82 ? 2.268 -1.538 -21.186 1.00 74.88 82 ALA A N 1
ATOM 661 C CA . ALA A 1 82 ? 1.212 -2.479 -20.809 1.00 74.88 82 ALA A CA 1
ATOM 662 C C . ALA A 1 82 ? 1.365 -2.979 -19.359 1.00 74.88 82 ALA A C 1
ATOM 664 O O . ALA A 1 82 ? 0.376 -3.167 -18.655 1.00 74.88 82 ALA A O 1
ATOM 665 N N . GLN A 1 83 ? 2.606 -3.133 -18.885 1.00 71.62 83 GLN A N 1
ATOM 666 C CA . GLN A 1 83 ? 2.886 -3.596 -17.529 1.00 71.62 83 GLN A CA 1
ATOM 667 C C . GLN A 1 83 ? 2.514 -2.549 -16.470 1.00 71.62 83 GLN A C 1
ATOM 669 O O . GLN A 1 83 ? 1.955 -2.901 -15.426 1.00 71.62 83 GLN A O 1
ATOM 674 N N . ALA A 1 84 ? 2.798 -1.270 -16.714 1.00 74.94 84 ALA A N 1
ATOM 675 C CA . ALA A 1 84 ? 2.370 -0.185 -15.846 1.00 74.94 84 ALA A CA 1
ATOM 676 C C . ALA A 1 84 ? 0.847 -0.034 -15.869 1.00 74.94 84 ALA A C 1
ATOM 678 O O . ALA A 1 84 ? 0.263 0.189 -14.813 1.00 74.94 84 ALA A O 1
ATOM 679 N N . ALA A 1 85 ? 0.195 -0.198 -17.024 1.00 75.25 85 ALA A N 1
ATOM 680 C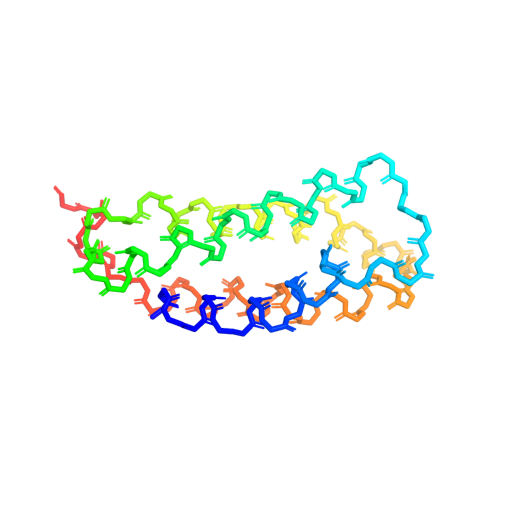 CA . ALA A 1 85 ? -1.260 -0.104 -17.144 1.00 75.25 85 ALA A CA 1
ATOM 681 C C . ALA A 1 85 ? -1.997 -1.192 -16.339 1.00 75.25 85 ALA A C 1
ATOM 683 O O . ALA A 1 85 ? -2.905 -0.866 -15.566 1.00 75.25 85 ALA A O 1
ATOM 684 N N . ASP A 1 86 ? -1.572 -2.454 -16.458 1.00 74.62 86 ASP A N 1
ATOM 685 C CA . ASP A 1 86 ? -2.198 -3.582 -15.753 1.00 74.62 86 ASP A CA 1
ATOM 686 C C . ASP A 1 86 ? -2.094 -3.418 -14.231 1.00 74.62 86 ASP A C 1
ATOM 688 O O . ASP A 1 86 ? -3.088 -3.533 -13.507 1.00 74.62 86 ASP A O 1
ATOM 692 N N . ASN A 1 87 ? -0.907 -3.054 -13.737 1.00 75.31 87 ASN A N 1
ATOM 693 C CA . ASN A 1 87 ? -0.670 -2.882 -12.303 1.00 75.31 87 ASN A CA 1
ATOM 694 C C . ASN A 1 87 ? -1.285 -1.590 -11.743 1.00 75.31 87 ASN A C 1
ATOM 696 O O . ASN A 1 87 ? -1.742 -1.569 -10.596 1.00 75.31 87 ASN A O 1
ATOM 700 N N . ALA A 1 88 ? -1.341 -0.517 -12.538 1.00 79.75 88 ALA A N 1
ATOM 701 C CA . ALA A 1 88 ? -1.864 0.773 -12.099 1.00 79.75 88 ALA A CA 1
ATOM 702 C C . ALA A 1 88 ? -3.320 0.690 -11.651 1.00 79.75 88 ALA A C 1
ATOM 704 O O . ALA A 1 88 ? -3.670 1.282 -10.635 1.00 79.75 88 ALA A O 1
ATOM 705 N N . SER A 1 89 ? -4.159 -0.072 -12.356 1.00 77.50 89 SER A N 1
ATOM 706 C CA . SER A 1 89 ? -5.578 -0.215 -12.008 1.00 77.50 89 SER A CA 1
ATOM 707 C C . SER A 1 89 ? -5.778 -0.716 -10.569 1.00 77.50 89 SER A C 1
ATOM 709 O O . SER A 1 89 ? -6.509 -0.104 -9.787 1.00 77.50 89 SER A O 1
ATOM 711 N N . SER A 1 90 ? -5.057 -1.774 -10.190 1.00 77.69 90 SER A N 1
ATOM 712 C CA . SER A 1 90 ? -5.132 -2.395 -8.864 1.00 77.69 90 SER A CA 1
ATOM 713 C C . SER A 1 90 ? -4.507 -1.518 -7.777 1.00 77.69 90 SER A C 1
ATOM 715 O O . SER A 1 90 ? -5.053 -1.398 -6.676 1.00 77.69 90 SER A O 1
ATOM 717 N N . ILE A 1 91 ? -3.384 -0.860 -8.082 1.00 83.00 91 ILE A N 1
ATOM 718 C CA . ILE A 1 91 ? -2.693 0.022 -7.134 1.00 83.00 91 ILE A CA 1
ATOM 719 C C . ILE A 1 91 ? -3.527 1.281 -6.862 1.00 83.00 91 ILE A C 1
ATOM 721 O O . ILE A 1 91 ? -3.775 1.607 -5.699 1.00 83.00 91 ILE A O 1
ATOM 725 N N . ILE A 1 92 ? -4.028 1.945 -7.907 1.00 81.75 92 ILE A N 1
ATOM 726 C CA . ILE A 1 92 ? -4.845 3.165 -7.801 1.00 81.75 92 ILE A CA 1
ATOM 727 C C . ILE A 1 92 ? -6.165 2.873 -7.085 1.00 81.75 92 ILE A C 1
ATOM 729 O O . ILE A 1 92 ? -6.590 3.659 -6.238 1.00 81.75 92 ILE A O 1
ATOM 733 N N . PHE A 1 93 ? -6.795 1.725 -7.354 1.00 81.75 93 PHE A N 1
ATOM 734 C CA . PHE A 1 93 ? -7.994 1.316 -6.623 1.00 81.75 93 PHE A CA 1
ATOM 735 C C . PHE A 1 93 ? -7.735 1.231 -5.111 1.00 81.75 93 PHE A C 1
ATOM 737 O O . PHE A 1 93 ? -8.514 1.761 -4.317 1.00 81.75 93 PHE A O 1
ATOM 744 N N . GLY A 1 94 ? -6.599 0.649 -4.708 1.00 78.06 94 GLY A N 1
ATOM 745 C CA . GLY A 1 94 ? -6.156 0.642 -3.312 1.00 78.06 94 GLY A CA 1
ATOM 746 C C . GLY A 1 94 ? -6.003 2.052 -2.735 1.00 78.06 94 GLY A C 1
ATOM 747 O O . GLY A 1 94 ? -6.554 2.339 -1.676 1.00 78.06 94 GLY A O 1
ATOM 748 N N . VAL A 1 95 ? -5.348 2.961 -3.464 1.00 81.94 95 VAL A N 1
ATOM 749 C CA . VAL A 1 95 ? -5.163 4.364 -3.043 1.00 81.94 95 VAL A CA 1
ATOM 750 C C . VAL A 1 95 ? -6.487 5.073 -2.748 1.00 81.94 95 VAL A C 1
ATOM 752 O O . VAL A 1 95 ? -6.530 5.908 -1.853 1.00 81.94 95 VAL A O 1
ATOM 755 N N . VAL A 1 96 ? -7.568 4.754 -3.462 1.00 81.88 96 VAL A N 1
ATOM 756 C CA . VAL A 1 96 ? -8.879 5.391 -3.250 1.00 81.88 96 VAL A CA 1
ATOM 757 C C . VAL A 1 96 ? -9.666 4.714 -2.126 1.00 81.88 96 VAL A C 1
ATOM 759 O O . VAL A 1 96 ? -10.280 5.389 -1.300 1.00 81.88 96 VAL A O 1
ATOM 762 N N . VAL A 1 97 ? -9.654 3.381 -2.064 1.00 78.88 97 VAL A N 1
ATOM 763 C CA . VAL A 1 97 ? -10.482 2.622 -1.112 1.00 78.88 97 VAL A CA 1
ATOM 764 C C . VAL A 1 97 ? -9.902 2.640 0.302 1.00 78.88 97 VAL A C 1
ATOM 766 O O . VAL A 1 97 ? -10.663 2.737 1.266 1.00 78.88 97 VAL A O 1
ATOM 769 N N . VAL A 1 98 ? -8.576 2.577 0.461 1.00 80.62 98 VAL A N 1
ATOM 770 C CA . VAL A 1 98 ? -7.937 2.527 1.789 1.00 80.62 98 VAL A CA 1
ATOM 771 C C . VAL A 1 98 ? -8.271 3.764 2.635 1.00 80.62 98 VAL A C 1
ATOM 773 O O . VAL A 1 98 ? -8.763 3.581 3.751 1.00 80.62 98 VAL A O 1
ATOM 776 N N . PRO A 1 99 ? -8.113 5.009 2.143 1.00 78.81 99 PRO A N 1
ATOM 777 C CA . PRO A 1 99 ? -8.447 6.213 2.903 1.00 78.81 99 PRO A CA 1
ATOM 778 C C . PRO A 1 99 ? -9.939 6.306 3.247 1.00 78.81 99 PRO A C 1
ATOM 780 O O . PRO A 1 99 ? -10.289 6.814 4.305 1.00 78.81 99 PRO A O 1
ATOM 783 N N . LEU A 1 100 ? -10.832 5.795 2.394 1.00 79.06 100 LEU A N 1
ATOM 784 C CA . LEU A 1 100 ? -12.278 5.814 2.652 1.00 79.06 100 LEU A CA 1
ATOM 785 C C . LEU A 1 100 ? -12.689 4.888 3.803 1.00 79.06 100 LEU A C 1
ATOM 787 O O . LEU A 1 100 ? -13.621 5.195 4.543 1.00 79.06 100 LEU A O 1
ATOM 791 N N . VAL A 1 101 ? -12.003 3.754 3.954 1.00 76.50 101 VAL A N 1
ATOM 792 C CA . VAL A 1 101 ? -12.324 2.727 4.960 1.00 76.50 101 VAL A CA 1
ATOM 793 C C . VAL A 1 101 ? -11.510 2.911 6.249 1.00 76.50 101 VAL A C 1
ATOM 795 O O . VAL A 1 101 ? -11.831 2.309 7.277 1.00 76.50 101 VAL A O 1
ATOM 798 N N . LEU A 1 102 ? -10.451 3.728 6.223 1.00 76.38 102 LEU A N 1
ATOM 799 C CA . LEU A 1 102 ? -9.608 3.976 7.388 1.00 76.38 102 LEU A CA 1
ATOM 800 C C . LEU A 1 102 ? -10.399 4.668 8.511 1.00 76.38 102 LEU A C 1
ATOM 802 O O . LEU A 1 102 ? -11.071 5.676 8.283 1.00 76.38 102 LEU A O 1
ATOM 806 N N . PRO A 1 103 ? -10.301 4.175 9.759 1.00 76.81 103 PRO A N 1
ATOM 807 C CA . PRO A 1 103 ? -10.989 4.779 10.885 1.00 76.81 103 PRO A CA 1
ATOM 808 C C . PRO A 1 103 ? -10.204 6.008 11.371 1.00 76.81 103 PRO A C 1
ATOM 810 O O . PRO A 1 103 ? -9.530 5.961 12.399 1.00 76.81 103 PRO A O 1
ATOM 813 N N . TRP A 1 104 ? -10.300 7.120 10.633 1.00 77.19 104 TRP A N 1
ATOM 814 C CA . TRP A 1 104 ? -9.583 8.381 10.889 1.00 77.19 104 TRP A CA 1
ATOM 815 C C . TRP A 1 104 ? -9.690 8.874 12.332 1.00 77.19 104 TRP A C 1
ATOM 817 O O . TRP A 1 104 ? -8.733 9.425 12.868 1.00 77.19 104 TRP A O 1
ATOM 827 N N . GLY A 1 105 ? -10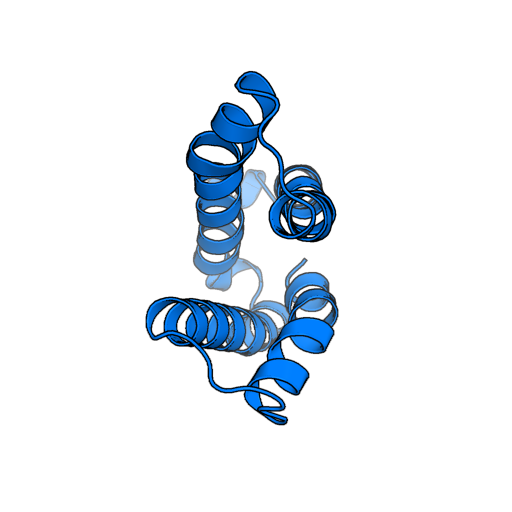.823 8.616 12.990 1.00 71.50 105 GLY A N 1
ATOM 828 C CA . GLY A 1 105 ? -11.027 8.956 14.397 1.00 71.50 105 GLY A CA 1
ATOM 829 C C . GLY A 1 105 ? -10.054 8.276 15.371 1.00 71.50 105 GLY A C 1
ATOM 830 O O . GLY A 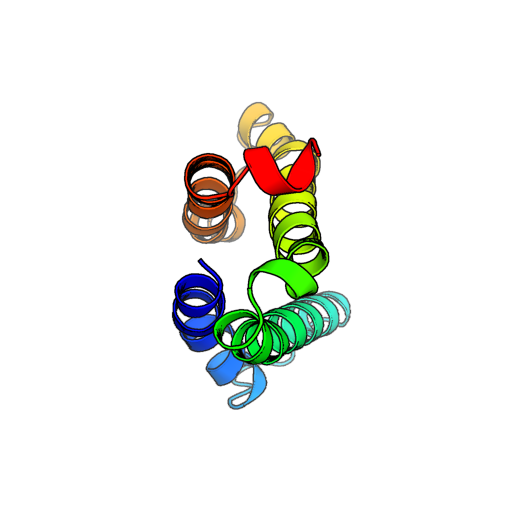1 105 ? -9.850 8.808 16.452 1.00 71.50 105 GLY A O 1
ATOM 831 N N . TYR A 1 106 ? -9.441 7.143 15.010 1.00 70.94 106 TYR A N 1
ATOM 832 C CA . TYR A 1 106 ? -8.384 6.491 15.800 1.00 70.94 106 TYR A CA 1
ATOM 833 C C . TYR A 1 106 ? -6.970 6.945 15.421 1.00 70.94 106 TYR A C 1
ATOM 835 O O . TYR A 1 106 ? -6.038 6.656 16.156 1.00 70.94 106 TYR A O 1
ATOM 843 N N . ILE A 1 107 ? -6.799 7.599 14.269 1.00 70.88 107 ILE A N 1
ATOM 844 C CA . ILE A 1 107 ? -5.493 8.080 13.788 1.00 70.88 107 ILE A CA 1
ATOM 845 C C . ILE A 1 107 ? -5.220 9.493 14.312 1.00 70.88 107 ILE A C 1
ATOM 847 O O . ILE A 1 107 ? -4.087 9.821 14.641 1.00 70.88 107 ILE A O 1
ATOM 851 N N . TRP A 1 108 ? -6.261 10.326 14.387 1.00 74.25 108 TRP A N 1
ATOM 852 C CA . TRP A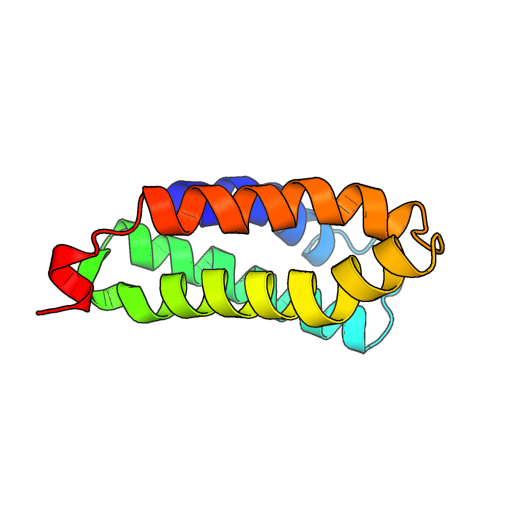 1 108 ? -6.170 11.724 14.819 1.00 74.25 108 TRP A CA 1
ATOM 853 C C . TRP A 1 108 ? -6.396 11.942 16.323 1.00 74.25 108 TRP A C 1
ATOM 855 O O . TRP A 1 108 ? -6.415 13.087 16.771 1.00 74.25 108 TRP A O 1
ATOM 865 N N . ARG A 1 109 ? -6.610 10.868 17.087 1.00 63.00 109 ARG A N 1
ATOM 866 C CA . ARG A 1 109 ? -6.726 10.884 18.550 1.00 63.00 109 ARG A CA 1
ATOM 867 C C . ARG A 1 109 ? -5.459 10.335 19.176 1.00 63.00 109 ARG A C 1
ATOM 869 O O . ARG A 1 109 ? -5.053 10.908 20.208 1.00 63.00 109 ARG A O 1
#

pLDDT: mean 84.84, std 6.73, range [63.0, 94.56]

Secondary structure (DSSP, 8-state):
-HHHHHHHTHHHHHHHHHS--SPPPHHHHHHHHHHHHHHHHHHHHHHSTTTTHHHHHHHHHHHHHHIIIIIHHHHHTT---HHHHHHHHHHHHHHHHHHHHS-HHHH--